Protein AF-A0AAJ7UI84-F1 (afdb_monomer)

Radius of gyration: 17.57 Å; Cα contacts (8 Å, |Δi|>4): 194; chains: 1; bounding box: 62×45×36 Å

Organism: Petromyzon marinus (NCBI:txid7757)

Secondary structure (DSSP, 8-state):
-HHHHHHHHHHHHHHHTT-TTEEEEEE-SS-TTEEEEE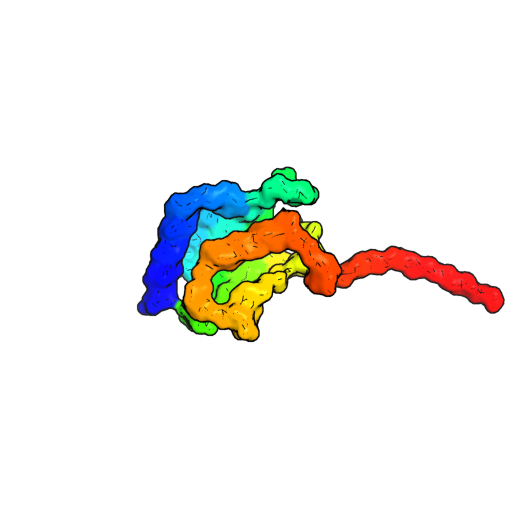E---STTTTT--EEEEEE--TTTTTS--EEEESS---BTTB-TT-BB--GGGSTTT--TT--HHHHHHHHHHHHHS--TTS-SSPP-PPP-------

InterPro domains:
  IPR000608 Ubiquitin-conjugating (UBC), catalytic core domain [PF00179] (6-122)
  IPR000608 Ubiquitin-conjugating (UBC), catalytic core domain [PS50127] (2-135)
  IPR016135 Ubiquitin-conjugating enzyme/RWD-like [G3DSA:3.10.110.10] (1-126)
  IPR016135 Ubiquitin-conjugating enzyme/RWD-like [SSF54495] (2-123)
  IPR023313 Ubiquitin-conjugating enzyme, active site [PS00183] (75-90)
  IPR050113 Ubiquitin-conjugating enzyme E2-like [PTHR24067] (2-121)

Sequence (135 aa):
MAATRRLFKELTDIRLSNCKNFQNIIVDETNLLFWQGLIVPEKAPYDKGAFKIEISFPPEYPFKPPKINFRTKIYHPNVDEKGQVCLPIISAENWKPATKTDQVIQSLIDLVNHPEPEHPLRPPCDPPVTPRDPL

Solvent-accessible surface area (backbone atoms only — not comparable to full-atom values): 7990 Å² total; per-residue (Å²): 118,74,43,60,59,51,46,53,50,52,51,51,52,52,67,69,65,63,46,83,44,58,38,79,75,48,64,46,90,90,42,74,48,41,38,36,31,30,38,38,48,86,39,82,93,47,41,89,46,71,38,37,35,36,39,42,45,50,92,58,31,54,81,43,56,55,47,54,35,36,73,41,91,61,95,44,47,43,29,28,94,81,19,45,56,79,49,69,72,47,31,84,90,61,43,50,60,84,65,51,70,65,59,52,52,51,54,48,53,49,42,75,62,52,69,53,76,91,65,44,64,41,78,77,82,71,71,80,78,72,81,79,79,83,131

Nearest PDB structures (foldseek):
  4q5h-assembly1_C  TM=9.953E-01  e=2.808E-19  Homo sapiens
  8eb0-assembly1_B  TM=9.875E-01  e=5.333E-19  Homo sapiens
  7oik-assembly1_B  TM=9.923E-01  e=7.350E-19  Homo sapiens
  8eaz-assembly1_C  TM=9.838E-01  e=6.509E-18  Homo sapiens
  1wzw-assembly1_A  TM=9.699E-01  e=1.175E-15  Homo sapiens

Structure (mmCIF, N/CA/C/O backbone):
data_AF-A0AAJ7UI84-F1
#
_entry.id   AF-A0AAJ7UI84-F1
#
loop_
_atom_site.group_PDB
_atom_site.id
_atom_site.type_symbol
_atom_site.label_atom_id
_atom_site.label_alt_id
_atom_site.label_comp_id
_atom_site.label_asym_id
_atom_site.label_entity_id
_atom_site.label_seq_id
_atom_site.pdbx_PDB_ins_code
_atom_site.Cartn_x
_atom_site.Cartn_y
_atom_site.Cartn_z
_atom_site.occupancy
_atom_site.B_iso_or_equiv
_atom_site.auth_seq_id
_atom_site.auth_comp_id
_atom_site.auth_asym_id
_atom_site.auth_atom_id
_atom_site.pdbx_PDB_model_num
ATOM 1 N N . MET A 1 1 ? -16.463 2.961 16.203 1.00 58.53 1 MET A N 1
ATOM 2 C CA . MET A 1 1 ? -15.105 2.542 15.794 1.00 58.53 1 MET A CA 1
ATOM 3 C C . MET A 1 1 ? -14.327 3.769 15.328 1.00 58.53 1 MET A C 1
ATOM 5 O O . MET A 1 1 ? -14.771 4.436 14.401 1.00 58.53 1 MET A O 1
ATOM 9 N N . ALA A 1 2 ? -13.246 4.142 16.018 1.00 74.50 2 ALA A N 1
ATOM 10 C CA . ALA A 1 2 ? -12.460 5.340 15.692 1.00 74.50 2 ALA A CA 1
ATOM 11 C C . ALA A 1 2 ? -11.621 5.163 14.408 1.00 74.50 2 ALA A C 1
ATOM 13 O O . ALA A 1 2 ? -11.535 6.090 13.605 1.00 74.50 2 ALA A O 1
ATOM 14 N N . ALA A 1 3 ? -11.097 3.952 14.179 1.00 80.00 3 ALA A N 1
ATOM 15 C CA . ALA A 1 3 ? -10.310 3.585 12.998 1.00 80.00 3 ALA A CA 1
ATOM 16 C C . ALA A 1 3 ? -11.073 3.823 11.685 1.00 80.00 3 ALA A C 1
ATOM 18 O O . ALA A 1 3 ? -10.591 4.505 10.788 1.00 80.00 3 ALA A O 1
ATOM 19 N N . THR A 1 4 ? -12.314 3.341 11.612 1.00 84.25 4 THR A N 1
ATOM 20 C CA . THR A 1 4 ? -13.176 3.416 10.425 1.00 84.25 4 THR A CA 1
ATOM 21 C C . THR A 1 4 ? -13.451 4.853 9.980 1.00 84.25 4 THR A C 1
ATOM 23 O O . THR A 1 4 ? -13.382 5.155 8.793 1.00 84.25 4 THR A O 1
ATOM 26 N N . ARG A 1 5 ? -13.715 5.766 10.929 1.00 87.50 5 ARG A N 1
ATOM 27 C CA . ARG A 1 5 ? -13.952 7.189 10.619 1.00 87.50 5 ARG A CA 1
ATOM 28 C C . ARG A 1 5 ? -12.712 7.842 10.015 1.00 87.50 5 ARG A C 1
ATOM 30 O O . ARG A 1 5 ? -12.827 8.636 9.086 1.00 87.50 5 ARG A O 1
ATOM 37 N N . ARG A 1 6 ? -11.535 7.502 10.544 1.00 89.38 6 ARG A N 1
ATOM 38 C CA . ARG A 1 6 ? -10.255 7.991 10.033 1.00 89.38 6 ARG A CA 1
ATOM 39 C C . ARG A 1 6 ? -9.968 7.436 8.637 1.00 89.38 6 ARG A C 1
ATOM 41 O O . ARG A 1 6 ? -9.694 8.223 7.742 1.00 89.38 6 ARG A O 1
ATOM 48 N N . LEU A 1 7 ? -10.108 6.126 8.442 1.00 91.00 7 LEU A N 1
ATOM 49 C CA . LEU A 1 7 ? -9.897 5.467 7.149 1.00 91.00 7 LEU A CA 1
ATOM 50 C C . LEU A 1 7 ? -10.824 6.015 6.064 1.00 91.00 7 LEU A C 1
ATOM 52 O O . LEU A 1 7 ? -10.373 6.274 4.958 1.00 91.00 7 LEU A O 1
ATOM 56 N N . PHE A 1 8 ? -12.092 6.272 6.385 1.00 90.25 8 PHE A N 1
ATOM 57 C CA . PHE A 1 8 ? -13.026 6.875 5.435 1.00 90.25 8 PHE A CA 1
ATOM 58 C C . PHE A 1 8 ? -12.592 8.283 4.994 1.00 90.25 8 PHE A C 1
ATOM 60 O O . PHE A 1 8 ? -12.670 8.626 3.812 1.00 90.25 8 PHE A O 1
ATOM 67 N N . LYS A 1 9 ? -12.093 9.095 5.936 1.00 90.81 9 LYS A N 1
ATOM 68 C CA . LYS A 1 9 ? -11.545 10.417 5.620 1.00 90.81 9 LYS A CA 1
ATOM 69 C C . LYS A 1 9 ? -10.293 10.305 4.748 1.00 90.81 9 LYS A C 1
ATOM 71 O O . LYS A 1 9 ? -10.235 10.947 3.710 1.00 90.81 9 LYS A O 1
ATOM 76 N N . GLU A 1 10 ? -9.348 9.443 5.121 1.00 90.69 10 GLU A N 1
ATOM 77 C CA . GLU A 1 10 ? -8.126 9.209 4.340 1.00 90.69 10 GLU A CA 1
ATOM 78 C C . GLU A 1 10 ? -8.434 8.684 2.928 1.00 90.69 10 GLU A C 1
ATOM 80 O O . GLU A 1 10 ? -7.835 9.141 1.962 1.00 90.69 10 GLU A O 1
ATOM 85 N N . LEU A 1 11 ? -9.415 7.788 2.783 1.00 90.38 11 LEU A N 1
ATOM 86 C CA . LEU A 1 11 ? -9.880 7.294 1.485 1.00 90.38 11 LEU A CA 1
ATOM 87 C C . LEU A 1 11 ? -10.405 8.434 0.608 1.00 90.38 11 LEU A C 1
ATOM 89 O O . LEU A 1 11 ? -10.105 8.498 -0.583 1.00 90.38 11 LEU A O 1
ATOM 93 N N . THR A 1 12 ? -11.211 9.315 1.200 1.00 89.69 12 THR A N 1
ATOM 94 C CA . THR A 1 12 ? -11.779 10.470 0.499 1.00 89.69 12 THR A CA 1
ATOM 95 C C . THR A 1 12 ? -10.668 11.419 0.062 1.00 89.69 12 THR A C 1
ATOM 97 O O . THR A 1 12 ? -10.631 11.810 -1.101 1.00 89.69 12 THR A O 1
ATOM 100 N N . ASP A 1 13 ? -9.725 11.714 0.957 1.00 89.62 13 ASP A N 1
ATOM 101 C CA . ASP A 1 13 ? -8.573 12.570 0.672 1.00 89.62 13 ASP A CA 1
ATOM 102 C C . ASP A 1 13 ? -7.707 11.987 -0.465 1.00 89.62 13 ASP A C 1
ATOM 104 O O . ASP A 1 13 ? -7.327 12.722 -1.373 1.00 89.62 13 ASP A O 1
ATOM 108 N N . ILE A 1 14 ? -7.467 10.668 -0.486 1.00 88.19 14 ILE A N 1
ATOM 109 C CA . ILE A 1 14 ? -6.698 9.986 -1.548 1.00 88.19 14 ILE A CA 1
ATOM 110 C C . ILE A 1 14 ? -7.440 9.993 -2.892 1.00 88.19 14 ILE A C 1
ATOM 112 O O . ILE A 1 14 ? -6.833 10.148 -3.951 1.00 88.19 14 ILE A O 1
ATOM 116 N N . ARG A 1 15 ? -8.768 9.830 -2.882 1.00 86.00 15 ARG A N 1
ATOM 117 C CA . ARG A 1 15 ? -9.576 9.939 -4.107 1.00 86.00 15 ARG A CA 1
ATOM 118 C C . ARG A 1 15 ? -9.571 11.366 -4.657 1.00 86.00 15 ARG A C 1
ATOM 120 O O . ARG A 1 15 ? -9.583 11.545 -5.871 1.00 86.00 15 ARG A O 1
ATOM 127 N N . LEU A 1 16 ? -9.532 12.367 -3.778 1.00 85.94 16 LEU A N 1
ATOM 128 C CA . LEU A 1 16 ? -9.465 13.781 -4.148 1.00 85.94 16 LEU A CA 1
ATOM 129 C C . LEU A 1 16 ? -8.068 14.216 -4.604 1.00 85.94 16 LEU A C 1
ATOM 131 O O . LEU A 1 16 ? -7.965 15.074 -5.477 1.00 85.94 16 LEU A O 1
ATOM 135 N N . SER A 1 17 ? -6.999 13.630 -4.056 1.00 78.38 17 SER A N 1
ATOM 136 C CA . SER A 1 17 ? -5.619 13.997 -4.399 1.00 78.38 17 SER A CA 1
ATOM 137 C C . SER A 1 17 ? -5.219 13.619 -5.829 1.00 78.38 17 SER A C 1
ATOM 139 O O . SER A 1 17 ? -4.169 14.057 -6.294 1.00 78.38 17 SER A O 1
ATOM 141 N N . ASN A 1 18 ? -6.052 12.841 -6.537 1.00 67.44 18 ASN A N 1
ATOM 142 C CA . ASN A 1 18 ? -5.866 12.425 -7.929 1.00 67.44 18 ASN A CA 1
ATOM 143 C C . ASN A 1 18 ? -4.436 11.923 -8.212 1.00 67.44 18 ASN A C 1
ATOM 145 O O . ASN A 1 18 ? -3.781 12.333 -9.174 1.00 67.44 18 ASN A O 1
ATOM 149 N N . CYS A 1 19 ? -3.924 11.060 -7.327 1.00 68.88 19 CYS A N 1
ATOM 150 C CA . CYS A 1 19 ? -2.595 10.475 -7.459 1.00 68.88 19 CYS A CA 1
ATOM 151 C C . CYS A 1 19 ? -2.510 9.642 -8.747 1.00 68.88 19 CYS A C 1
ATOM 153 O O . CYS A 1 19 ? -3.035 8.534 -8.814 1.00 68.88 19 CYS A O 1
ATOM 155 N N . LYS A 1 20 ? -1.797 10.144 -9.762 1.00 75.25 20 LYS A N 1
ATOM 156 C CA . LYS A 1 20 ? -1.632 9.465 -11.062 1.00 75.25 20 LYS A CA 1
ATOM 157 C C . LYS A 1 20 ? -1.029 8.063 -10.931 1.00 75.25 20 LYS A C 1
ATOM 159 O O . LYS A 1 20 ? -1.353 7.168 -11.708 1.00 75.25 20 LYS A O 1
ATOM 164 N N . ASN A 1 21 ? -0.185 7.871 -9.923 1.00 83.56 21 ASN A N 1
ATOM 165 C CA . ASN A 1 21 ? 0.539 6.631 -9.674 1.00 83.56 21 ASN A CA 1
ATOM 166 C C . ASN A 1 21 ? -0.264 5.595 -8.873 1.00 83.56 21 ASN A C 1
ATOM 168 O O . ASN A 1 21 ? 0.183 4.457 -8.774 1.00 83.56 21 ASN A O 1
ATOM 172 N N . PHE A 1 22 ? -1.416 5.950 -8.290 1.00 86.38 22 PHE A N 1
ATOM 173 C CA . PHE A 1 22 ? -2.260 5.013 -7.542 1.00 86.38 22 PHE A CA 1
ATOM 174 C C . PHE A 1 22 ? -3.708 5.096 -8.022 1.00 86.38 22 PHE A C 1
ATOM 176 O O . PHE A 1 22 ? -4.441 6.028 -7.703 1.00 86.38 22 PHE A O 1
ATOM 183 N N . GLN A 1 23 ? -4.112 4.108 -8.814 1.00 86.25 23 GLN A N 1
ATOM 184 C CA . GLN A 1 23 ? -5.374 4.098 -9.548 1.00 86.25 23 GLN A CA 1
ATOM 185 C C . GLN A 1 23 ? -6.238 2.890 -9.174 1.00 86.25 23 GLN A C 1
ATOM 187 O O . GLN A 1 23 ? -5.786 1.956 -8.514 1.00 86.25 23 GLN A O 1
ATOM 192 N N . ASN A 1 24 ? -7.496 2.894 -9.625 1.00 87.31 24 ASN A N 1
ATOM 193 C CA . ASN A 1 24 ? -8.450 1.793 -9.446 1.00 87.31 24 ASN A CA 1
ATOM 194 C C . ASN A 1 24 ? -8.583 1.338 -7.984 1.00 87.31 24 ASN A C 1
ATOM 196 O O . ASN A 1 24 ? -8.499 0.148 -7.680 1.00 87.31 24 ASN A O 1
ATOM 200 N N . ILE A 1 25 ? -8.775 2.304 -7.080 1.00 89.31 25 ILE A N 1
ATOM 201 C CA . ILE A 1 25 ? -8.907 2.052 -5.644 1.00 89.31 25 ILE A CA 1
ATOM 202 C C . ILE A 1 25 ? -10.279 1.436 -5.357 1.00 89.31 25 ILE A C 1
ATOM 204 O O . ILE A 1 25 ? -11.307 2.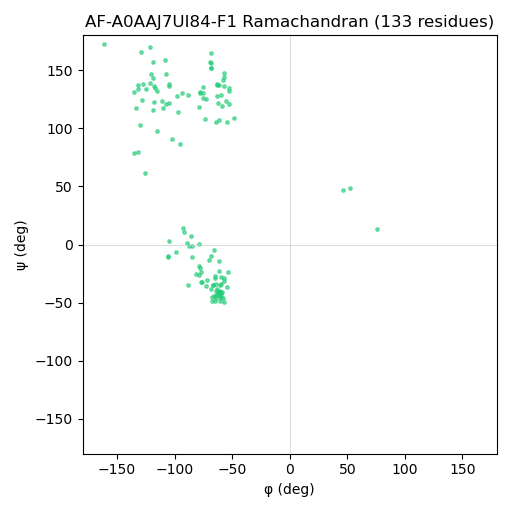120 -5.406 1.00 89.31 25 ILE A O 1
ATOM 208 N N . ILE A 1 26 ? -10.280 0.151 -5.023 1.00 90.06 26 ILE A N 1
ATOM 209 C CA . ILE A 1 26 ? -11.462 -0.625 -4.660 1.00 90.06 26 ILE A CA 1
ATOM 210 C C . ILE A 1 26 ? -11.431 -0.828 -3.149 1.00 90.06 26 ILE A C 1
ATOM 212 O O . ILE A 1 26 ? -10.479 -1.384 -2.604 1.00 90.06 26 ILE A O 1
ATOM 216 N N . VAL A 1 27 ? -12.482 -0.376 -2.475 1.00 89.56 27 VAL A N 1
ATOM 217 C CA . VAL A 1 27 ? -12.675 -0.586 -1.039 1.00 89.56 27 VAL A CA 1
ATOM 218 C C . VAL A 1 27 ? -14.092 -1.078 -0.828 1.00 89.56 27 VAL A C 1
ATOM 220 O O . VAL A 1 27 ? -15.023 -0.531 -1.416 1.00 89.56 27 VAL A O 1
ATOM 223 N N . ASP A 1 28 ? -14.231 -2.117 -0.014 1.00 85.94 28 ASP A N 1
ATOM 224 C CA . ASP A 1 28 ? -15.528 -2.657 0.368 1.00 85.94 28 ASP A CA 1
ATOM 225 C C . ASP A 1 28 ? -16.196 -1.724 1.391 1.00 85.94 28 ASP A C 1
A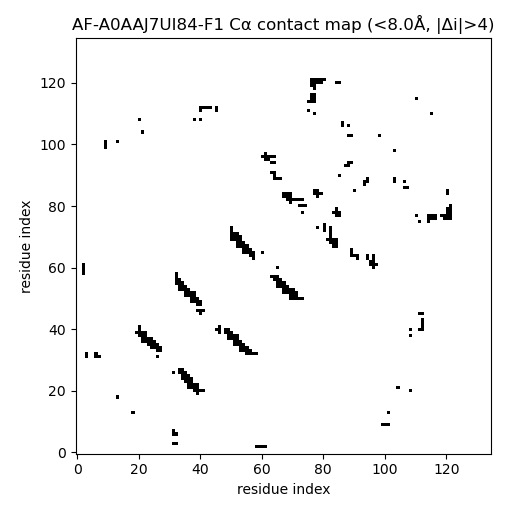TOM 227 O O . ASP A 1 28 ? -15.590 -1.337 2.393 1.00 85.94 28 ASP A O 1
ATOM 231 N N . GLU A 1 29 ? -17.455 -1.366 1.149 1.00 77.12 29 GLU A N 1
ATOM 232 C CA . GLU A 1 29 ? -18.245 -0.524 2.052 1.00 77.12 29 GLU A CA 1
ATOM 233 C C . GLU A 1 29 ? -18.506 -1.210 3.401 1.00 77.12 29 GLU A C 1
ATOM 235 O O . GLU A 1 29 ? -18.613 -0.544 4.432 1.00 77.12 29 GLU A O 1
ATOM 240 N N . THR A 1 30 ? -18.554 -2.544 3.414 1.00 83.69 30 THR A N 1
ATOM 241 C CA . THR A 1 30 ? -18.726 -3.351 4.628 1.00 83.69 30 THR A CA 1
ATOM 242 C C . THR A 1 30 ? -17.413 -3.548 5.386 1.00 83.69 30 THR A C 1
ATOM 244 O O . THR A 1 30 ? -17.425 -3.730 6.606 1.00 83.69 30 THR A O 1
ATOM 247 N N . ASN A 1 31 ? -16.274 -3.462 4.688 1.00 85.69 31 ASN A N 1
ATOM 248 C CA . ASN A 1 31 ? -14.949 -3.675 5.255 1.00 85.69 31 ASN A CA 1
ATOM 249 C C . ASN A 1 31 ? -13.930 -2.619 4.798 1.00 85.69 31 ASN A C 1
ATOM 251 O O . ASN A 1 31 ? -13.026 -2.872 4.000 1.00 85.69 31 ASN A O 1
ATOM 255 N N . LEU A 1 32 ? -14.008 -1.446 5.428 1.00 88.12 32 LEU A N 1
ATOM 256 C CA . LEU A 1 32 ? -13.053 -0.349 5.241 1.00 88.12 32 LEU A CA 1
ATOM 257 C C . LEU A 1 32 ? -11.627 -0.667 5.732 1.00 88.12 32 LEU A C 1
ATOM 259 O O . LEU A 1 32 ? -10.743 0.167 5.558 1.00 88.12 32 LEU A O 1
ATOM 263 N N . LEU A 1 33 ? -11.385 -1.828 6.353 1.00 90.62 33 LEU A N 1
ATOM 264 C CA . LEU A 1 33 ? -10.050 -2.269 6.774 1.00 90.62 33 LEU A CA 1
ATOM 265 C C . LEU A 1 33 ? -9.275 -2.970 5.654 1.00 90.62 33 LEU A C 1
ATOM 267 O O . LEU A 1 33 ? -8.137 -3.381 5.873 1.00 90.62 33 LEU A O 1
ATOM 271 N N . PHE A 1 34 ? -9.859 -3.138 4.471 1.00 92.19 34 PHE A N 1
ATOM 272 C CA . PHE A 1 34 ? -9.191 -3.803 3.363 1.00 92.19 34 PHE A CA 1
ATOM 273 C C . PHE A 1 34 ? -9.350 -3.016 2.072 1.00 92.19 34 PHE A C 1
ATOM 275 O O . PHE A 1 34 ? -10.463 -2.779 1.603 1.00 92.19 34 PHE A O 1
ATOM 282 N N . TRP A 1 35 ? -8.228 -2.558 1.527 1.00 93.19 35 TRP A N 1
ATOM 283 C CA . TRP A 1 35 ? -8.198 -1.737 0.324 1.00 93.19 35 TRP A CA 1
ATOM 284 C C . TRP A 1 35 ? -7.413 -2.458 -0.758 1.00 93.19 35 TRP A C 1
ATOM 286 O O . TRP A 1 35 ? -6.390 -3.085 -0.489 1.00 93.19 35 TRP A O 1
ATOM 296 N N . GLN A 1 36 ? -7.862 -2.326 -1.997 1.00 92.94 36 GLN A N 1
ATOM 297 C CA . GLN A 1 36 ? -7.125 -2.766 -3.171 1.00 92.94 36 GLN A CA 1
ATOM 298 C C . GLN A 1 36 ? -6.881 -1.575 -4.086 1.00 92.94 36 GLN A C 1
ATOM 300 O O . GLN A 1 36 ? -7.718 -0.682 -4.192 1.00 92.94 36 GLN A O 1
ATOM 305 N N . GLY A 1 37 ? -5.755 -1.575 -4.784 1.00 92.50 37 GLY A N 1
ATOM 306 C CA . GLY A 1 37 ? -5.480 -0.573 -5.805 1.00 92.50 37 GLY A CA 1
ATOM 307 C C . GLY A 1 37 ? -4.391 -1.020 -6.764 1.00 92.50 37 GLY A C 1
ATOM 308 O O . GLY A 1 37 ? -3.768 -2.067 -6.582 1.00 92.50 37 GLY A O 1
ATOM 309 N N . LEU A 1 38 ? -4.184 -0.234 -7.812 1.00 91.75 38 LEU A N 1
ATOM 310 C CA . LEU A 1 38 ? -3.148 -0.435 -8.816 1.00 91.75 38 LEU A CA 1
ATOM 311 C C . LEU A 1 38 ? -2.103 0.663 -8.684 1.00 91.75 38 LEU A C 1
ATOM 313 O O . LEU A 1 38 ? -2.422 1.844 -8.791 1.00 91.75 38 LEU A O 1
ATOM 317 N N . ILE A 1 39 ? -0.852 0.263 -8.493 1.00 91.06 39 ILE A N 1
ATOM 318 C CA . ILE A 1 39 ? 0.292 1.163 -8.588 1.00 91.06 39 ILE A CA 1
ATOM 319 C C . ILE A 1 39 ? 0.765 1.196 -10.031 1.00 91.06 39 ILE A C 1
ATOM 321 O O . ILE A 1 39 ? 1.010 0.147 -10.627 1.00 91.06 39 ILE A O 1
ATOM 325 N N . VAL A 1 40 ? 0.916 2.401 -10.565 1.00 89.06 40 VAL A N 1
ATOM 326 C CA . VAL A 1 40 ? 1.480 2.674 -11.886 1.00 89.06 40 VAL A CA 1
ATOM 327 C C . VAL A 1 40 ? 2.785 3.449 -11.672 1.00 89.06 40 VAL A C 1
ATOM 329 O O . VAL A 1 40 ? 2.748 4.655 -11.404 1.00 89.06 40 VAL A O 1
ATOM 332 N N . PRO A 1 41 ? 3.939 2.762 -11.699 1.00 86.38 41 PRO A N 1
ATOM 333 C CA . PRO A 1 41 ? 5.236 3.419 -11.643 1.00 86.38 41 PRO A CA 1
ATOM 334 C C . PRO A 1 41 ? 5.484 4.205 -12.932 1.00 86.38 41 PRO A C 1
ATOM 336 O O . PRO A 1 41 ? 4.987 3.847 -13.995 1.00 86.38 41 PRO A O 1
ATOM 339 N N . GLU A 1 42 ? 6.274 5.271 -12.840 1.00 83.06 42 GLU A N 1
ATOM 340 C CA . GLU A 1 42 ? 6.614 6.122 -13.993 1.00 83.06 42 GLU A CA 1
ATOM 341 C C . GLU A 1 42 ? 8.047 5.897 -14.485 1.00 83.06 42 GLU A C 1
ATOM 343 O O . GLU A 1 42 ? 8.423 6.395 -15.545 1.00 83.06 42 GLU A O 1
ATOM 348 N N . LYS A 1 43 ? 8.863 5.151 -13.729 1.00 81.81 43 LYS A N 1
ATOM 349 C CA . LYS A 1 43 ? 10.266 4.896 -14.065 1.00 81.81 43 LYS A CA 1
ATOM 350 C C . LYS A 1 43 ? 10.488 3.485 -14.593 1.00 81.81 43 LYS A C 1
ATOM 352 O O . LYS A 1 43 ? 10.003 2.499 -14.033 1.00 81.81 43 LYS A O 1
ATOM 357 N N . ALA A 1 44 ? 11.285 3.391 -15.655 1.00 76.69 44 ALA A N 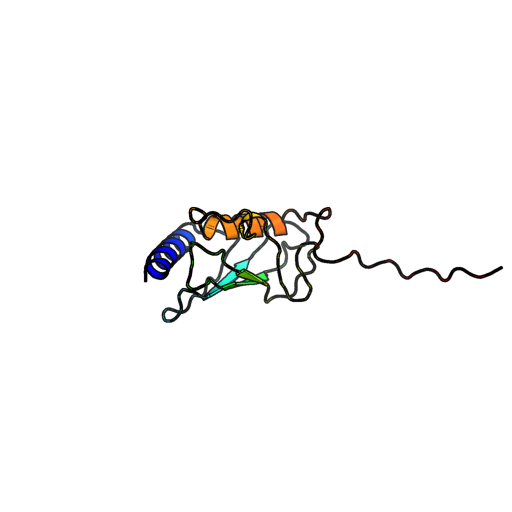1
ATOM 358 C CA . ALA A 1 44 ? 11.829 2.123 -16.122 1.00 76.69 44 ALA A CA 1
ATOM 359 C C . ALA A 1 44 ? 12.646 1.457 -14.996 1.00 76.69 44 ALA A C 1
ATOM 361 O O . ALA A 1 44 ? 13.346 2.162 -14.264 1.00 76.69 44 ALA A O 1
ATOM 362 N N . PRO A 1 45 ? 12.580 0.122 -14.838 1.00 82.75 45 PRO A N 1
ATOM 363 C CA . PRO A 1 45 ? 11.997 -0.871 -15.754 1.00 82.75 45 PRO A CA 1
ATOM 364 C C . PRO A 1 45 ? 10.498 -1.178 -15.548 1.00 82.75 45 PRO A C 1
ATOM 366 O O . PRO A 1 45 ? 9.961 -2.046 -16.237 1.00 82.75 45 PRO A O 1
ATOM 369 N N . TYR A 1 46 ? 9.828 -0.527 -14.595 1.00 82.88 46 TYR A N 1
ATOM 370 C CA . TYR A 1 46 ? 8.458 -0.869 -14.187 1.00 82.88 46 TYR A CA 1
ATOM 371 C C . TYR A 1 46 ? 7.372 0.022 -14.818 1.00 82.88 46 TYR A C 1
ATOM 373 O O . TYR A 1 46 ? 6.188 -0.283 -14.694 1.00 82.88 46 TYR A O 1
ATOM 381 N N . ASP A 1 47 ? 7.773 1.072 -15.535 1.00 82.88 47 ASP A N 1
ATOM 382 C CA . ASP A 1 47 ? 6.941 2.043 -16.266 1.00 82.88 47 ASP A CA 1
ATOM 383 C C . ASP A 1 47 ? 5.947 1.433 -17.267 1.00 82.88 47 ASP A C 1
ATOM 385 O O . ASP A 1 47 ? 4.934 2.042 -17.604 1.00 82.88 47 ASP A O 1
ATOM 389 N N . LYS A 1 48 ? 6.215 0.217 -17.748 1.00 79.44 48 LYS A N 1
ATOM 390 C CA . LYS A 1 48 ? 5.355 -0.489 -18.713 1.00 79.44 48 LYS A CA 1
ATOM 391 C C . LYS A 1 48 ? 4.237 -1.316 -18.070 1.00 79.44 48 LYS A C 1
ATOM 393 O O . LYS A 1 48 ? 3.478 -1.961 -18.793 1.00 79.44 48 LYS A O 1
ATOM 398 N N . GLY A 1 49 ? 4.152 -1.354 -16.741 1.00 82.69 49 GLY A N 1
ATOM 399 C CA . GLY A 1 49 ? 3.230 -2.219 -16.008 1.00 82.69 49 GLY A CA 1
ATOM 400 C C . GLY A 1 49 ? 2.390 -1.491 -14.964 1.00 82.69 49 GLY A C 1
ATOM 401 O O . GLY A 1 49 ? 2.680 -0.372 -14.558 1.00 82.69 49 GLY A O 1
ATOM 402 N N . ALA A 1 50 ? 1.347 -2.175 -14.496 1.00 88.81 50 ALA A N 1
ATOM 403 C CA . ALA A 1 50 ? 0.584 -1.782 -13.319 1.00 88.81 50 ALA A CA 1
ATOM 404 C C . ALA A 1 5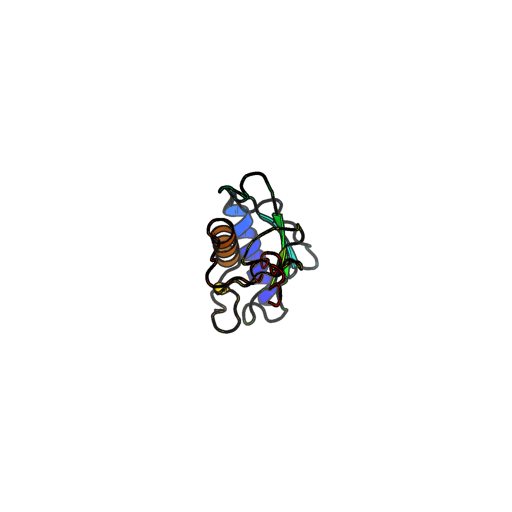0 ? 0.563 -2.941 -12.317 1.00 88.81 50 ALA A C 1
ATOM 406 O O . ALA A 1 50 ? 0.306 -4.095 -12.679 1.00 88.81 50 ALA A O 1
ATOM 407 N N . PHE A 1 51 ? 0.821 -2.641 -11.049 1.00 91.00 51 PHE A N 1
ATOM 408 C CA . PHE A 1 51 ? 0.953 -3.637 -9.993 1.00 91.00 51 PHE A CA 1
ATOM 409 C C . PHE A 1 51 ? -0.224 -3.543 -9.038 1.00 91.00 51 PHE A C 1
ATOM 411 O O . PHE A 1 51 ? -0.418 -2.531 -8.368 1.00 91.00 51 PHE A O 1
ATOM 418 N N . LYS A 1 52 ? -1.020 -4.612 -8.959 1.00 93.31 52 LYS A N 1
ATOM 419 C CA . LYS A 1 52 ? -2.108 -4.690 -7.991 1.00 93.31 52 LYS A CA 1
ATOM 420 C C . LYS A 1 52 ? -1.515 -4.891 -6.606 1.00 93.31 52 LYS A C 1
ATOM 422 O O . LYS A 1 52 ? -0.776 -5.854 -6.388 1.00 93.31 52 LYS A O 1
ATOM 427 N N . ILE A 1 53 ? -1.890 -4.014 -5.686 1.00 93.81 53 ILE A N 1
ATOM 428 C CA . ILE A 1 53 ? -1.566 -4.107 -4.270 1.00 93.81 53 ILE A CA 1
ATOM 429 C C . ILE A 1 53 ? -2.830 -4.215 -3.432 1.00 93.81 53 ILE A C 1
ATOM 431 O O . ILE A 1 53 ? -3.918 -3.792 -3.831 1.00 93.81 53 ILE A O 1
ATOM 435 N N . GLU A 1 54 ? -2.648 -4.761 -2.243 1.00 93.50 54 GLU A N 1
ATOM 436 C CA . GLU A 1 54 ? -3.651 -4.818 -1.201 1.00 93.50 54 GLU A CA 1
ATOM 437 C C . GLU A 1 54 ? -3.086 -4.253 0.087 1.00 93.50 54 GLU A C 1
ATOM 439 O O . GLU A 1 54 ? -1.944 -4.532 0.453 1.00 93.50 54 GLU A O 1
ATOM 444 N N . ILE A 1 55 ? -3.910 -3.471 0.770 1.00 93.19 55 ILE A N 1
ATOM 445 C CA . ILE A 1 55 ? -3.598 -2.854 2.048 1.00 93.19 55 ILE A CA 1
ATOM 446 C C . ILE A 1 55 ? -4.601 -3.400 3.055 1.00 93.19 55 ILE A C 1
ATOM 448 O O . ILE A 1 55 ? -5.805 -3.171 2.937 1.00 93.19 55 ILE A O 1
ATOM 452 N N . SER A 1 56 ? -4.105 -4.132 4.045 1.00 93.12 56 SER A N 1
ATOM 453 C CA . SER A 1 56 ? -4.911 -4.626 5.157 1.00 93.12 56 SER A CA 1
ATOM 454 C C . SER A 1 56 ? -4.580 -3.844 6.420 1.00 93.12 56 SER A C 1
ATOM 456 O O . SER A 1 56 ? -3.434 -3.849 6.882 1.00 93.12 56 SER A O 1
ATOM 458 N N . PHE A 1 57 ? -5.587 -3.199 6.992 1.00 92.44 57 PHE A N 1
ATOM 459 C CA . PHE A 1 57 ? -5.488 -2.444 8.228 1.00 92.44 57 PHE A CA 1
ATOM 460 C C . PHE A 1 57 ? -5.863 -3.341 9.414 1.00 92.44 57 PHE A C 1
ATOM 462 O O . PHE A 1 57 ? -6.911 -3.990 9.389 1.00 92.44 57 PHE A O 1
ATOM 469 N N . PRO A 1 58 ? -5.041 -3.395 10.473 1.00 91.81 58 PRO A N 1
ATOM 470 C CA . PRO A 1 58 ? -5.413 -4.101 11.691 1.00 91.81 58 PRO A CA 1
ATOM 471 C C . PRO A 1 58 ? -6.559 -3.372 12.416 1.00 91.81 58 PRO A C 1
ATOM 473 O O . PRO A 1 58 ? -6.704 -2.153 12.275 1.00 91.81 58 PRO A O 1
ATOM 476 N N . PRO A 1 59 ? -7.352 -4.073 13.245 1.00 88.25 59 PRO A N 1
ATOM 477 C CA . PRO A 1 59 ? -8.425 -3.448 14.021 1.00 88.25 59 PRO A CA 1
ATOM 478 C C . PRO A 1 59 ? -7.907 -2.391 15.010 1.00 88.25 59 PRO A C 1
ATOM 480 O O . PRO A 1 59 ? -8.647 -1.483 15.385 1.00 88.25 59 PRO A O 1
ATOM 483 N N . GLU A 1 60 ? -6.631 -2.464 15.399 1.00 90.19 60 GLU A N 1
ATOM 484 C CA . GLU A 1 60 ? -5.964 -1.476 16.248 1.00 90.19 60 GLU A CA 1
ATOM 485 C C . GLU A 1 60 ? -5.382 -0.279 15.477 1.00 90.19 60 GLU A C 1
ATOM 487 O O . GLU A 1 60 ? -4.687 0.543 16.072 1.00 90.19 60 GLU A O 1
ATOM 492 N N . TYR A 1 61 ? -5.629 -0.137 14.171 1.00 88.12 61 TYR A N 1
ATOM 493 C CA . TYR A 1 61 ? -5.237 1.065 13.427 1.00 88.12 61 TYR A CA 1
ATOM 494 C C . TYR A 1 61 ? -5.857 2.328 14.067 1.00 88.12 61 TYR A C 1
ATOM 496 O O . TYR A 1 61 ? -7.040 2.317 14.422 1.00 88.12 61 TYR A O 1
ATOM 504 N N . PRO A 1 62 ? -5.114 3.442 14.222 1.00 90.50 62 PRO A N 1
ATOM 505 C CA . PRO A 1 62 ? -3.762 3.725 13.728 1.00 90.50 62 PRO A CA 1
ATOM 506 C C . PRO A 1 62 ? -2.629 3.376 14.709 1.00 90.50 62 PRO A C 1
ATOM 508 O O . PRO A 1 62 ? -1.495 3.778 14.485 1.00 90.50 62 PRO A O 1
ATOM 511 N N . PHE A 1 63 ? -2.885 2.669 15.812 1.00 90.12 63 PHE A N 1
ATOM 512 C CA . PHE A 1 63 ? -1.834 2.296 16.770 1.00 90.12 63 PHE A CA 1
ATOM 513 C C . PHE A 1 63 ? -0.899 1.214 16.228 1.00 90.12 63 PHE A C 1
ATOM 515 O O . PHE A 1 63 ? 0.282 1.206 16.562 1.00 90.12 63 PHE A O 1
ATOM 522 N N . LYS A 1 64 ? -1.414 0.334 15.363 1.00 90.88 64 LYS A N 1
ATOM 523 C CA . LYS A 1 64 ? -0.616 -0.632 14.599 1.00 90.88 64 LYS A CA 1
ATOM 524 C C . LYS A 1 64 ? -0.539 -0.235 13.117 1.00 90.88 64 LYS A C 1
ATOM 526 O O . LYS A 1 64 ? -1.525 0.298 12.596 1.00 90.88 64 LYS A O 1
ATOM 531 N N . PRO A 1 65 ? 0.589 -0.520 12.440 1.00 92.69 65 PRO A N 1
ATOM 532 C CA . PRO A 1 65 ? 0.758 -0.223 11.023 1.00 92.69 65 PRO A CA 1
ATOM 533 C C . PRO A 1 65 ? -0.145 -1.093 10.137 1.00 92.69 65 PRO A C 1
ATOM 535 O O . PRO A 1 65 ? -0.464 -2.231 10.505 1.00 92.69 65 PRO A O 1
ATOM 538 N N . PRO A 1 66 ? -0.536 -0.598 8.950 1.00 93.69 66 PRO A N 1
ATOM 539 C CA . PRO A 1 66 ? -1.133 -1.434 7.921 1.00 93.69 66 PRO A CA 1
ATOM 540 C C . PRO A 1 66 ? -0.100 -2.406 7.341 1.00 93.69 66 PRO A C 1
ATOM 542 O O . PRO A 1 66 ? 1.103 -2.153 7.364 1.00 93.69 66 PRO A O 1
ATOM 545 N N . LYS A 1 67 ? -0.581 -3.510 6.770 1.00 91.88 67 LYS A N 1
ATOM 546 C CA . LYS A 1 67 ? 0.242 -4.426 5.973 1.00 91.88 67 LYS A CA 1
ATOM 547 C C . LYS A 1 67 ? -0.071 -4.240 4.500 1.00 91.88 67 LYS A C 1
ATOM 549 O O . LYS A 1 67 ? -1.242 -4.133 4.139 1.00 91.88 67 LYS A O 1
ATOM 554 N N . ILE A 1 68 ? 0.970 -4.236 3.674 1.00 92.88 68 ILE A N 1
ATOM 555 C CA . ILE A 1 68 ? 0.852 -4.112 2.224 1.00 92.88 68 ILE A CA 1
ATOM 556 C C . ILE A 1 68 ? 1.375 -5.376 1.565 1.00 92.88 68 ILE A C 1
ATOM 558 O O . ILE A 1 68 ? 2.452 -5.862 1.908 1.00 92.88 68 ILE A O 1
ATOM 562 N N . ASN A 1 69 ? 0.616 -5.877 0.598 1.00 92.38 69 ASN A N 1
ATOM 563 C CA . ASN A 1 69 ? 0.983 -7.045 -0.180 1.00 92.38 69 ASN A CA 1
ATOM 564 C C . ASN A 1 69 ? 0.721 -6.808 -1.669 1.00 92.38 69 ASN A C 1
ATOM 566 O O . ASN A 1 69 ? -0.370 -6.412 -2.075 1.00 92.38 69 ASN A O 1
ATOM 570 N N . PHE A 1 70 ? 1.711 -7.108 -2.499 1.00 92.50 70 PHE A N 1
ATOM 571 C CA . PHE A 1 70 ? 1.566 -7.163 -3.944 1.00 92.50 70 PHE A CA 1
ATOM 572 C C . PHE A 1 70 ? 0.825 -8.441 -4.343 1.00 92.50 70 PHE A C 1
ATOM 574 O O . PHE A 1 70 ? 1.213 -9.550 -3.976 1.00 92.50 70 PHE A O 1
ATOM 581 N N . ARG A 1 71 ? -0.253 -8.283 -5.113 1.00 91.94 71 ARG A N 1
ATOM 582 C CA . ARG A 1 71 ? -0.970 -9.386 -5.768 1.00 91.94 71 ARG A CA 1
ATOM 583 C C . ARG A 1 71 ? -0.392 -9.698 -7.139 1.00 91.94 71 ARG A C 1
ATOM 585 O O . ARG A 1 71 ? -0.359 -10.859 -7.535 1.00 91.94 71 ARG A O 1
ATOM 592 N N . THR A 1 72 ? 0.069 -8.677 -7.856 1.00 88.62 72 THR A N 1
ATOM 593 C CA . THR A 1 72 ? 0.803 -8.872 -9.110 1.00 88.62 72 THR A CA 1
ATOM 594 C C . THR A 1 72 ? 2.240 -9.276 -8.796 1.00 88.62 72 THR A C 1
ATOM 596 O O . THR A 1 72 ? 2.902 -8.619 -7.994 1.00 88.62 72 THR A O 1
ATOM 599 N N . LYS A 1 73 ? 2.744 -10.332 -9.445 1.00 84.69 73 LYS A N 1
ATOM 600 C CA . LYS A 1 73 ? 4.156 -10.714 -9.332 1.00 84.69 73 LYS A CA 1
ATOM 601 C C . LYS A 1 73 ? 5.032 -9.586 -9.878 1.00 84.69 73 LYS A C 1
ATOM 603 O O . LYS A 1 73 ? 4.903 -9.213 -11.041 1.00 84.69 73 LYS A O 1
ATOM 608 N N . ILE A 1 74 ? 5.921 -9.070 -9.037 1.00 84.12 74 ILE A N 1
ATOM 609 C CA . ILE A 1 74 ? 6.903 -8.044 -9.385 1.00 84.12 74 ILE A CA 1
ATOM 610 C C . ILE A 1 74 ? 8.306 -8.590 -9.121 1.00 84.12 74 ILE A C 1
ATOM 612 O O . ILE A 1 74 ? 8.539 -9.299 -8.137 1.00 84.12 74 ILE A O 1
ATOM 616 N N . TYR A 1 75 ? 9.240 -8.299 -10.022 1.00 82.69 75 TYR A N 1
ATOM 617 C CA . TYR A 1 75 ? 10.650 -8.603 -9.816 1.00 82.69 75 TYR A CA 1
ATOM 618 C C . TYR A 1 75 ? 11.345 -7.364 -9.260 1.00 82.69 75 TYR A C 1
ATOM 620 O O . TYR A 1 75 ? 11.832 -6.558 -10.035 1.00 82.69 75 TYR A O 1
ATOM 628 N N . HIS A 1 76 ? 11.326 -7.194 -7.936 1.00 82.25 76 HIS A N 1
ATOM 629 C CA . HIS A 1 76 ? 11.877 -6.026 -7.247 1.00 82.25 76 HIS A CA 1
ATOM 630 C C . HIS A 1 76 ? 12.759 -6.484 -6.075 1.00 82.25 76 HIS A C 1
ATOM 632 O O . HIS A 1 76 ? 12.344 -7.393 -5.356 1.00 82.25 76 HIS A O 1
ATOM 638 N N . PRO A 1 77 ? 13.941 -5.882 -5.833 1.00 82.38 77 PRO A N 1
ATOM 639 C CA . PRO A 1 77 ? 14.839 -6.317 -4.755 1.00 82.38 77 PRO A CA 1
ATOM 640 C C . PRO A 1 77 ? 14.190 -6.205 -3.370 1.00 82.38 77 PRO A C 1
ATOM 642 O O . PRO A 1 77 ? 14.398 -7.061 -2.515 1.00 82.38 77 PRO A O 1
ATOM 645 N N . ASN A 1 78 ? 13.346 -5.191 -3.167 1.00 83.00 78 ASN A N 1
ATOM 646 C CA . ASN A 1 78 ? 12.625 -4.957 -1.910 1.00 83.00 78 ASN A CA 1
ATOM 647 C C . ASN A 1 78 ? 11.218 -5.594 -1.866 1.00 83.00 78 ASN A C 1
ATOM 649 O O . ASN A 1 78 ? 10.421 -5.231 -1.005 1.00 83.00 78 ASN A O 1
ATOM 653 N N . VAL A 1 79 ? 10.874 -6.505 -2.788 1.00 84.75 79 VAL A N 1
ATOM 654 C CA . VAL A 1 79 ? 9.596 -7.244 -2.750 1.00 84.75 79 VAL A CA 1
ATOM 655 C C . VAL A 1 79 ? 9.852 -8.744 -2.865 1.00 84.75 79 VAL A C 1
ATOM 657 O O . VAL A 1 79 ? 10.447 -9.219 -3.829 1.00 84.75 79 VAL A O 1
ATOM 660 N N . ASP A 1 80 ? 9.357 -9.513 -1.901 1.00 84.06 80 ASP A N 1
ATOM 661 C CA . ASP A 1 80 ? 9.491 -10.971 -1.879 1.00 84.06 80 ASP A CA 1
ATOM 662 C C . ASP A 1 80 ? 8.671 -11.653 -3.004 1.00 84.06 80 ASP A C 1
ATOM 664 O O . ASP A 1 80 ? 7.798 -11.050 -3.631 1.00 84.06 80 ASP A O 1
ATOM 668 N N . GLU A 1 81 ? 8.928 -12.928 -3.303 1.00 81.50 81 GLU A N 1
ATOM 669 C CA . GLU A 1 81 ? 8.139 -13.742 -4.245 1.00 81.50 81 GLU A CA 1
ATOM 670 C C . GLU A 1 81 ? 6.667 -13.872 -3.830 1.00 81.50 81 GLU A C 1
ATOM 672 O O . GLU A 1 81 ? 5.781 -13.993 -4.678 1.00 81.50 81 GLU A O 1
ATOM 677 N N . LYS A 1 82 ? 6.390 -13.786 -2.523 1.00 83.00 82 LYS A N 1
ATOM 678 C CA . LYS A 1 82 ? 5.030 -13.750 -1.963 1.00 83.00 82 LYS A CA 1
ATOM 679 C C . LYS A 1 82 ? 4.367 -12.371 -2.065 1.00 83.00 82 LYS A C 1
ATOM 681 O O . LYS A 1 82 ? 3.248 -12.202 -1.581 1.00 83.00 82 LYS A O 1
ATOM 686 N N . GLY A 1 83 ? 5.054 -11.381 -2.640 1.00 84.06 83 GLY A N 1
ATOM 687 C CA . GLY A 1 83 ? 4.572 -10.007 -2.761 1.00 84.06 83 GLY A CA 1
ATOM 688 C C . GLY A 1 83 ? 4.643 -9.201 -1.463 1.00 84.06 83 GLY A C 1
ATOM 689 O O . GLY A 1 83 ? 4.026 -8.144 -1.375 1.00 84.06 83 GLY A O 1
ATOM 690 N N . GLN A 1 84 ? 5.354 -9.684 -0.443 1.00 87.19 84 GLN A N 1
ATOM 691 C CA . GLN A 1 84 ? 5.568 -8.919 0.786 1.00 87.19 84 GLN A CA 1
ATOM 692 C C . GLN A 1 84 ? 6.599 -7.821 0.535 1.00 87.19 84 GLN A C 1
ATOM 694 O O . GLN A 1 84 ? 7.627 -8.071 -0.094 1.00 87.19 84 GLN A O 1
ATOM 699 N N . VAL A 1 85 ? 6.323 -6.618 1.031 1.00 87.38 85 VAL A N 1
ATOM 700 C CA . VAL A 1 85 ? 7.218 -5.463 0.927 1.00 87.38 85 VAL A CA 1
ATOM 701 C C . VAL A 1 85 ? 7.624 -5.007 2.322 1.00 87.38 85 VAL A C 1
ATOM 703 O O . VAL A 1 85 ? 6.790 -4.929 3.226 1.00 87.38 85 VAL A O 1
ATOM 706 N N . CYS A 1 86 ? 8.906 -4.704 2.498 1.00 80.75 86 CYS A N 1
ATOM 707 C CA . CYS A 1 86 ? 9.411 -4.069 3.705 1.00 80.75 86 CYS A CA 1
ATOM 708 C C . CYS A 1 86 ? 9.504 -2.575 3.433 1.00 80.75 86 CYS A C 1
ATOM 710 O O . CYS A 1 86 ? 10.272 -2.136 2.582 1.00 80.75 86 CYS A O 1
ATOM 712 N N . LEU A 1 87 ? 8.680 -1.806 4.133 1.00 86.62 87 LEU A N 1
ATOM 713 C CA . LEU A 1 87 ? 8.667 -0.356 4.051 1.00 86.62 87 LEU A CA 1
ATOM 714 C C . LEU A 1 87 ? 9.017 0.197 5.434 1.00 86.62 87 LEU A C 1
ATOM 716 O O . LEU A 1 87 ? 8.289 -0.091 6.391 1.00 86.62 87 LEU A O 1
ATOM 720 N N . PRO A 1 88 ? 10.071 1.020 5.565 1.00 87.00 88 PRO A N 1
ATOM 721 C CA . PRO A 1 88 ? 10.467 1.579 6.853 1.00 87.00 88 PRO A CA 1
ATOM 722 C C . PRO A 1 88 ? 9.325 2.323 7.549 1.00 87.00 88 PRO A C 1
ATOM 724 O O . PRO A 1 88 ? 9.171 2.198 8.758 1.00 87.00 88 PRO A O 1
ATOM 727 N N . ILE A 1 89 ? 8.475 3.025 6.791 1.00 89.69 89 ILE A N 1
ATOM 728 C CA . ILE A 1 89 ? 7.352 3.811 7.323 1.00 89.69 89 ILE A CA 1
ATOM 729 C C . ILE A 1 89 ? 6.266 2.964 8.006 1.00 89.69 89 ILE A C 1
ATOM 731 O O . ILE A 1 89 ? 5.597 3.469 8.903 1.00 89.69 89 ILE A O 1
ATOM 735 N N . ILE A 1 90 ? 6.100 1.691 7.624 1.00 89.94 90 ILE A N 1
ATOM 736 C CA . ILE A 1 90 ? 5.147 0.744 8.242 1.00 89.94 90 ILE A CA 1
ATOM 737 C C . ILE A 1 90 ? 5.834 -0.283 9.148 1.00 89.94 90 ILE A C 1
ATOM 739 O O . ILE A 1 90 ? 5.165 -1.169 9.681 1.00 89.94 90 ILE A O 1
ATOM 743 N N . SER A 1 91 ? 7.154 -0.185 9.333 1.00 88.56 91 SER A N 1
ATOM 744 C CA . SER A 1 91 ? 7.863 -1.018 10.303 1.00 88.56 91 SER A CA 1
ATOM 745 C C . SER A 1 91 ? 7.365 -0.700 11.710 1.00 88.56 91 SER A C 1
ATOM 747 O O . SER A 1 91 ? 7.173 0.465 12.053 1.00 88.56 91 SER A O 1
ATOM 749 N N . ALA A 1 92 ? 7.170 -1.724 12.541 1.00 85.25 92 ALA A N 1
ATOM 750 C CA . ALA A 1 92 ? 6.636 -1.562 13.893 1.00 85.25 92 ALA A CA 1
ATOM 751 C C . ALA A 1 92 ? 7.476 -0.605 14.763 1.00 85.25 92 ALA A C 1
ATOM 753 O O . ALA A 1 92 ? 6.924 0.058 15.635 1.00 85.25 92 ALA A O 1
ATOM 754 N N . GLU A 1 93 ? 8.781 -0.509 14.498 1.00 86.38 93 GLU A N 1
ATOM 755 C CA . GLU A 1 93 ? 9.717 0.363 15.220 1.00 86.38 93 GLU A CA 1
ATOM 756 C C . GLU A 1 93 ? 9.584 1.842 14.820 1.00 86.38 93 GLU A C 1
ATOM 758 O O . GLU A 1 93 ? 9.769 2.733 15.645 1.00 86.38 93 GLU A O 1
ATOM 763 N N . ASN A 1 94 ? 9.224 2.105 13.561 1.00 88.50 94 ASN A N 1
ATOM 764 C CA . ASN A 1 94 ? 9.166 3.449 12.977 1.00 88.50 94 ASN A CA 1
ATOM 765 C C . ASN A 1 94 ? 7.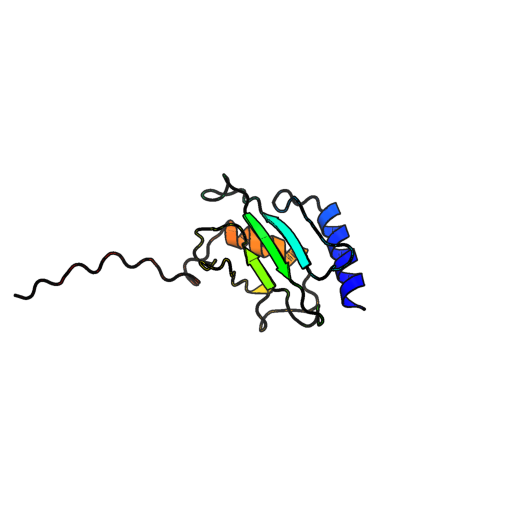732 3.965 12.791 1.00 88.50 94 ASN A C 1
ATOM 767 O O . ASN A 1 94 ? 7.531 5.145 12.486 1.00 88.50 94 ASN A O 1
ATOM 771 N N . TRP A 1 95 ? 6.732 3.095 12.955 1.00 91.44 95 TRP A N 1
ATOM 772 C CA . TRP A 1 95 ? 5.331 3.428 12.760 1.00 91.44 95 TRP A CA 1
ATOM 773 C C . TRP A 1 95 ? 4.876 4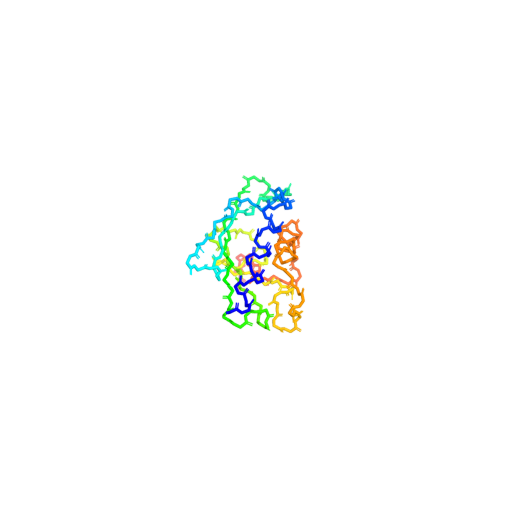.485 13.763 1.00 91.44 95 TRP A C 1
ATOM 775 O O . TRP A 1 95 ? 4.992 4.332 14.980 1.00 91.44 95 TRP A O 1
ATOM 785 N N . LYS A 1 96 ? 4.282 5.557 13.240 1.00 91.88 96 LYS A N 1
ATOM 786 C CA . LYS A 1 96 ? 3.668 6.610 14.044 1.00 91.88 96 LYS A CA 1
ATOM 787 C C . LYS A 1 96 ? 2.168 6.608 13.771 1.00 91.88 96 LYS A C 1
ATOM 789 O O . LYS A 1 96 ? 1.776 6.698 12.613 1.00 91.88 96 LYS A O 1
ATOM 794 N N . PRO A 1 97 ? 1.299 6.643 14.795 1.00 89.88 97 PRO A N 1
ATOM 795 C CA . PRO A 1 97 ? -0.146 6.756 14.583 1.00 89.88 97 PRO A CA 1
ATOM 796 C C . PRO A 1 97 ? -0.578 8.042 13.866 1.00 89.88 97 PRO A C 1
ATOM 798 O O . PRO A 1 97 ? -1.721 8.156 13.432 1.00 89.88 97 PRO A O 1
ATOM 801 N N . ALA A 1 98 ? 0.302 9.039 13.761 1.00 90.88 98 ALA A N 1
ATOM 802 C CA . ALA A 1 98 ? 0.082 10.247 12.969 1.00 90.88 98 ALA A CA 1
ATOM 803 C C . ALA A 1 98 ? 0.306 10.031 11.460 1.00 90.88 98 ALA A C 1
ATOM 805 O O . ALA A 1 98 ? -0.187 10.828 10.664 1.00 90.88 98 ALA A O 1
ATOM 806 N N . THR A 1 99 ? 1.004 8.961 11.071 1.00 91.38 99 THR A N 1
ATOM 807 C CA . THR A 1 99 ? 1.224 8.585 9.674 1.00 91.38 99 THR A CA 1
ATOM 808 C C . THR A 1 99 ? -0.107 8.257 9.011 1.00 91.38 99 THR A C 1
ATOM 810 O O . THR A 1 99 ? -0.985 7.621 9.601 1.00 91.38 99 THR A O 1
ATOM 813 N N . LYS A 1 100 ? -0.268 8.735 7.783 1.00 90.81 100 LYS A N 1
ATOM 814 C CA . LYS A 1 100 ? -1.460 8.541 6.964 1.00 90.81 100 LYS A CA 1
ATOM 815 C C . LYS A 1 100 ? -1.173 7.568 5.820 1.00 90.81 100 LYS A C 1
ATOM 817 O O . LYS A 1 100 ? -0.026 7.368 5.424 1.00 90.81 100 LYS A O 1
ATOM 822 N N . THR A 1 101 ? -2.230 6.982 5.278 1.00 90.31 101 THR A N 1
ATOM 823 C CA . THR A 1 101 ? -2.168 5.991 4.200 1.00 90.31 101 THR A CA 1
ATOM 824 C C . THR A 1 101 ? -1.610 6.585 2.906 1.00 90.31 101 THR A C 1
ATOM 826 O O . THR A 1 101 ? -0.881 5.903 2.194 1.00 90.31 101 THR A O 1
ATOM 829 N N . ASP A 1 102 ? -1.880 7.862 2.623 1.00 89.88 102 ASP A N 1
ATOM 830 C CA . ASP A 1 102 ? -1.311 8.585 1.478 1.00 89.88 102 ASP A CA 1
ATOM 831 C C . ASP A 1 102 ? 0.226 8.599 1.522 1.00 89.88 102 ASP A C 1
ATOM 833 O O . ASP A 1 102 ? 0.865 8.253 0.534 1.00 89.88 102 ASP A O 1
ATOM 837 N N . GLN A 1 103 ? 0.824 8.895 2.680 1.00 90.88 103 GLN A N 1
ATOM 838 C CA . GLN A 1 103 ? 2.276 8.885 2.883 1.00 90.88 103 GLN A CA 1
ATOM 839 C C . GLN A 1 103 ? 2.865 7.488 2.695 1.00 90.88 103 GLN A C 1
ATOM 841 O O . GLN A 1 103 ? 3.938 7.341 2.116 1.00 90.88 103 GLN A O 1
ATOM 846 N N . VAL A 1 104 ? 2.155 6.453 3.155 1.00 91.62 104 VAL A N 1
ATOM 847 C CA . VAL A 1 104 ? 2.576 5.061 2.962 1.00 91.62 104 VAL A CA 1
ATOM 848 C C . VAL A 1 104 ? 2.556 4.687 1.477 1.00 91.62 104 VAL A C 1
ATOM 850 O O . VAL A 1 104 ? 3.511 4.089 0.991 1.00 91.62 104 VAL A O 1
ATOM 853 N N . ILE A 1 105 ? 1.500 5.060 0.747 1.00 90.00 105 ILE A N 1
ATOM 854 C CA . ILE A 1 105 ? 1.387 4.810 -0.697 1.00 90.00 105 ILE A CA 1
ATOM 855 C C . ILE A 1 105 ? 2.478 5.568 -1.462 1.00 90.00 105 ILE A C 1
ATOM 857 O O . ILE A 1 105 ? 3.109 4.984 -2.337 1.00 90.00 105 ILE A O 1
ATOM 861 N N . GLN A 1 106 ? 2.740 6.833 -1.118 1.00 89.00 106 GLN A N 1
ATOM 862 C CA . GLN A 1 106 ? 3.822 7.618 -1.723 1.00 89.00 106 GLN A CA 1
ATOM 863 C C . GLN A 1 106 ? 5.187 6.968 -1.476 1.00 89.00 106 GLN A C 1
ATOM 865 O O . GLN A 1 106 ? 5.907 6.695 -2.428 1.00 89.00 106 GLN A O 1
ATOM 870 N N . SER A 1 107 ? 5.487 6.592 -0.230 1.00 90.69 107 SER A N 1
ATOM 871 C CA . SER A 1 107 ? 6.731 5.891 0.109 1.00 90.69 107 SER A CA 1
ATOM 872 C C . SER A 1 107 ? 6.874 4.554 -0.628 1.00 90.69 107 SER A C 1
ATOM 874 O O . SER A 1 107 ? 7.982 4.175 -0.999 1.00 90.69 107 SER A O 1
ATOM 876 N N . LEU A 1 108 ? 5.768 3.846 -0.876 1.00 89.94 108 LEU A N 1
ATOM 877 C CA . LEU A 1 108 ? 5.771 2.624 -1.673 1.00 89.94 108 LEU A CA 1
ATOM 878 C C . LEU A 1 108 ? 6.095 2.887 -3.147 1.00 89.94 108 LEU A C 1
ATOM 880 O O . LEU A 1 108 ? 6.886 2.157 -3.735 1.00 89.94 108 LEU A O 1
ATOM 884 N N . ILE A 1 109 ? 5.481 3.909 -3.746 1.00 88.38 109 ILE A N 1
ATOM 885 C CA . ILE A 1 109 ? 5.751 4.320 -5.130 1.00 88.38 109 ILE A CA 1
ATOM 886 C C . ILE A 1 109 ? 7.212 4.758 -5.269 1.00 88.38 109 ILE A C 1
ATOM 888 O O . ILE A 1 109 ? 7.879 4.350 -6.219 1.00 88.38 109 ILE A O 1
ATOM 892 N N . ASP A 1 110 ? 7.719 5.531 -4.308 1.00 88.31 110 ASP A N 1
ATOM 893 C CA . ASP A 1 110 ? 9.113 5.965 -4.269 1.00 88.31 110 ASP A CA 1
ATOM 894 C C . ASP A 1 110 ? 10.063 4.770 -4.198 1.00 88.31 110 ASP A C 1
ATOM 896 O O . ASP A 1 110 ? 10.993 4.710 -4.996 1.00 88.31 110 ASP A O 1
ATOM 900 N N . LEU A 1 111 ? 9.786 3.777 -3.345 1.00 87.06 111 LEU A N 1
ATOM 901 C CA . LEU A 1 111 ? 10.579 2.546 -3.258 1.00 87.06 111 LEU A CA 1
ATOM 902 C C . LEU A 1 111 ? 10.569 1.754 -4.575 1.00 87.06 111 LEU A C 1
ATOM 904 O O . LEU A 1 111 ? 11.603 1.248 -4.996 1.00 87.06 111 LEU A O 1
ATOM 908 N N . VAL A 1 112 ? 9.415 1.657 -5.247 1.00 85.38 112 VAL A N 1
ATOM 909 C CA . VAL A 1 112 ? 9.306 0.969 -6.549 1.00 85.38 112 VAL A CA 1
ATOM 910 C C . VAL A 1 112 ? 10.076 1.717 -7.645 1.00 85.38 112 VAL A C 1
ATOM 912 O O . VAL A 1 112 ? 10.659 1.098 -8.537 1.00 85.38 112 VAL A O 1
ATOM 915 N N . ASN A 1 113 ? 10.093 3.049 -7.586 1.00 83.62 113 ASN A N 1
ATOM 916 C CA . ASN A 1 113 ? 10.826 3.904 -8.520 1.00 83.62 113 ASN A CA 1
ATOM 917 C C . ASN A 1 113 ? 12.333 3.980 -8.210 1.00 83.62 113 ASN A C 1
ATOM 919 O O . ASN A 1 113 ? 13.125 4.255 -9.114 1.00 83.62 113 ASN A O 1
ATOM 923 N N . HIS A 1 114 ? 12.723 3.767 -6.953 1.00 82.62 114 HIS A N 1
ATOM 924 C CA . HIS A 1 114 ? 14.089 3.832 -6.438 1.00 82.62 114 HIS A CA 1
ATOM 925 C C . HIS A 1 114 ? 14.392 2.583 -5.600 1.00 82.62 114 HIS A C 1
ATOM 927 O O . HIS A 1 114 ? 14.345 2.640 -4.371 1.00 82.62 114 HIS A O 1
ATOM 933 N N . PRO A 1 115 ? 14.708 1.451 -6.253 1.00 77.06 115 PRO A N 1
ATOM 934 C CA . PRO A 1 115 ? 15.018 0.224 -5.539 1.00 77.06 115 PRO A CA 1
ATOM 935 C C . PRO A 1 115 ? 16.249 0.413 -4.647 1.00 77.06 115 PRO A C 1
ATOM 937 O O . PRO A 1 115 ? 17.244 0.987 -5.089 1.00 77.06 115 PRO A O 1
ATOM 940 N N . GLU A 1 116 ? 16.204 -0.111 -3.424 1.00 76.00 116 GLU A N 1
ATOM 941 C CA . GLU A 1 116 ? 17.307 -0.056 -2.458 1.00 76.00 116 GLU A CA 1
ATOM 942 C C . GLU A 1 116 ? 18.028 -1.419 -2.428 1.00 76.00 116 GLU A C 1
ATOM 944 O O . GLU A 1 116 ? 17.621 -2.315 -1.681 1.00 76.00 116 GLU A O 1
ATOM 949 N N . PRO A 1 117 ? 19.077 -1.634 -3.249 1.00 64.50 117 PRO A N 1
ATOM 950 C CA . PRO A 1 117 ? 19.769 -2.923 -3.349 1.00 64.50 117 PRO A CA 1
ATOM 951 C C . PRO A 1 117 ? 20.585 -3.279 -2.098 1.00 64.50 117 PRO A C 1
ATOM 953 O O . PRO A 1 117 ? 20.999 -4.424 -1.954 1.00 64.50 117 PRO A O 1
ATOM 956 N N . GLU A 1 118 ? 20.814 -2.313 -1.205 1.00 62.12 118 GLU A N 1
ATOM 957 C CA . GLU A 1 118 ? 21.595 -2.458 0.033 1.00 62.12 118 GLU A CA 1
ATOM 958 C C . GLU A 1 118 ? 20.798 -3.160 1.149 1.00 62.12 118 GLU A C 1
ATOM 960 O O . GLU A 1 118 ? 21.375 -3.760 2.055 1.00 62.12 118 GLU A O 1
ATOM 965 N N . HIS A 1 119 ? 19.464 -3.156 1.036 1.00 64.88 119 HIS A N 1
ATOM 966 C CA . HIS A 1 119 ? 18.535 -3.847 1.934 1.00 64.88 119 HIS A CA 1
ATOM 967 C C . HIS A 1 119 ? 17.587 -4.768 1.149 1.00 64.88 119 HIS A C 1
ATOM 969 O O . HIS A 1 119 ? 16.365 -4.562 1.139 1.00 64.88 119 HIS A O 1
ATOM 975 N N . PRO A 1 120 ? 18.122 -5.778 0.441 1.00 60.84 120 PRO A N 1
ATOM 976 C CA . PRO A 1 120 ? 17.308 -6.583 -0.442 1.00 60.84 120 PRO A CA 1
ATOM 977 C C . PRO A 1 120 ? 16.498 -7.595 0.383 1.00 60.84 120 PRO A C 1
ATOM 979 O O . PRO A 1 120 ? 17.025 -8.310 1.234 1.00 60.84 120 PRO A O 1
ATOM 982 N N . LEU A 1 121 ? 15.190 -7.658 0.129 1.00 63.88 121 LEU A N 1
ATOM 983 C CA . LEU A 1 121 ? 14.322 -8.711 0.668 1.00 63.88 121 LEU A CA 1
ATOM 984 C C . LEU A 1 121 ? 14.485 -10.023 -0.098 1.00 63.88 121 LEU A C 1
ATOM 986 O O . LEU A 1 121 ? 14.210 -11.089 0.449 1.00 63.88 121 LEU A O 1
ATOM 990 N N . ARG A 1 122 ? 14.941 -9.953 -1.352 1.00 53.50 122 ARG A N 1
ATOM 991 C CA . ARG A 1 122 ? 15.381 -11.126 -2.106 1.00 53.50 122 ARG A CA 1
ATOM 992 C C . ARG A 1 122 ? 16.898 -11.251 -2.040 1.00 53.50 122 ARG A C 1
ATOM 994 O O . ARG A 1 122 ? 17.569 -10.291 -2.404 1.00 53.50 122 ARG A O 1
ATOM 1001 N N . PRO A 1 123 ? 17.465 -12.407 -1.662 1.00 47.25 123 PRO A N 1
ATOM 1002 C CA . PRO A 1 123 ? 18.884 -12.630 -1.896 1.00 47.25 123 PRO A CA 1
ATOM 1003 C C . PRO A 1 123 ? 19.177 -12.482 -3.402 1.00 47.25 123 PRO A C 1
ATOM 1005 O O . PRO A 1 123 ? 18.318 -12.840 -4.220 1.00 47.25 123 PRO A O 1
ATOM 1008 N N . PRO A 1 124 ? 20.340 -11.926 -3.796 1.00 47.38 124 PRO A N 1
ATOM 1009 C CA . PRO A 1 124 ? 20.751 -11.959 -5.192 1.00 47.38 124 PRO A CA 1
ATOM 1010 C C . PRO A 1 124 ? 20.698 -13.413 -5.667 1.00 47.38 124 PRO A C 1
ATOM 1012 O O . PRO A 1 124 ? 21.126 -14.309 -4.943 1.00 47.38 124 PRO A O 1
ATOM 1015 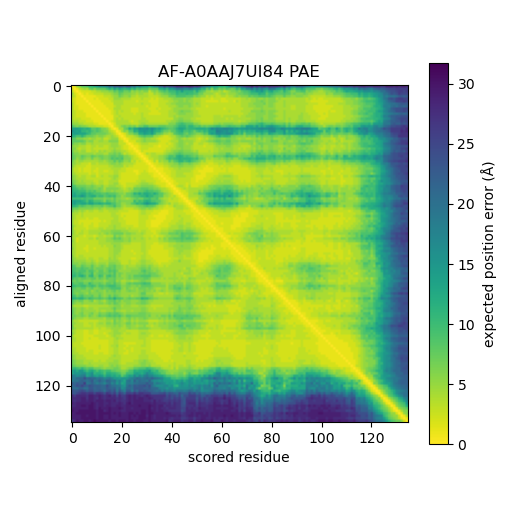N N . CYS A 1 125 ? 20.139 -13.659 -6.858 1.00 47.69 125 CYS A N 1
ATOM 1016 C CA . CYS A 1 125 ? 20.333 -14.945 -7.521 1.00 47.69 125 CYS A CA 1
ATOM 1017 C C . CYS A 1 125 ? 21.844 -15.161 -7.622 1.00 47.69 125 CYS A C 1
ATOM 1019 O O . CYS A 1 125 ? 22.495 -14.484 -8.420 1.00 47.69 125 CYS A O 1
ATOM 1021 N N . ASP A 1 126 ? 22.398 -16.049 -6.798 1.00 43.22 126 ASP A N 1
ATOM 1022 C CA . ASP A 1 126 ? 23.782 -16.474 -6.942 1.00 43.22 126 ASP A CA 1
ATOM 1023 C C . ASP A 1 126 ? 23.985 -16.935 -8.396 1.00 43.22 126 ASP A C 1
ATOM 1025 O O . A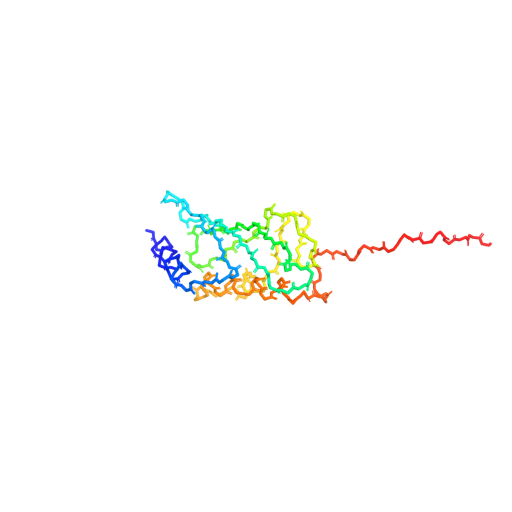SP A 1 126 ? 23.157 -17.696 -8.920 1.00 43.22 126 ASP A O 1
ATOM 1029 N N . PRO A 1 127 ? 25.045 -16.485 -9.093 1.00 51.16 127 PRO A N 1
ATOM 1030 C CA . PRO A 1 127 ? 25.434 -17.145 -10.328 1.00 51.16 127 PRO A CA 1
ATOM 1031 C C . PRO A 1 127 ? 25.691 -18.629 -10.018 1.00 51.16 127 PRO A C 1
ATOM 1033 O O . PRO A 1 127 ? 26.119 -18.950 -8.904 1.00 51.16 127 PRO A O 1
ATOM 1036 N N . PRO A 1 128 ? 25.428 -19.551 -10.965 1.00 49.78 128 PRO A N 1
ATOM 1037 C CA . PRO A 1 128 ? 25.664 -20.969 -10.738 1.00 49.78 128 PRO A CA 1
ATOM 1038 C C . PRO A 1 128 ? 27.101 -21.147 -10.258 1.00 49.78 128 PRO A C 1
ATOM 1040 O O . PRO A 1 128 ? 28.039 -20.734 -10.940 1.00 49.78 128 PRO A O 1
ATOM 1043 N N . VAL A 1 129 ? 27.244 -21.714 -9.057 1.00 54.97 129 VAL A N 1
ATOM 1044 C CA . VAL A 1 129 ? 28.523 -22.094 -8.464 1.00 54.97 129 VAL A CA 1
ATOM 1045 C C . VAL A 1 129 ? 29.283 -22.862 -9.539 1.00 54.97 129 VAL A C 1
ATOM 1047 O O . VAL A 1 129 ? 28.877 -23.964 -9.915 1.00 54.97 129 VAL A O 1
ATOM 1050 N N . THR A 1 130 ? 30.331 -22.263 -10.103 1.00 60.41 130 THR A N 1
ATOM 1051 C CA . THR A 1 130 ? 31.197 -22.987 -11.027 1.00 60.41 130 THR A CA 1
ATOM 1052 C C . THR A 1 130 ? 31.770 -24.169 -10.246 1.00 60.41 130 THR A C 1
ATOM 1054 O O . THR A 1 130 ? 32.256 -23.971 -9.125 1.00 60.41 130 THR A O 1
ATOM 1057 N N . PRO A 1 131 ? 31.678 -25.408 -10.763 1.00 59.75 131 PRO A N 1
ATOM 1058 C CA . PRO A 1 131 ? 32.302 -26.530 -10.092 1.00 59.75 131 PRO A CA 1
ATOM 1059 C C . PRO A 1 131 ? 33.795 -26.218 -9.986 1.00 59.75 131 PRO A C 1
ATOM 1061 O O . PRO A 1 131 ? 34.460 -25.993 -10.995 1.00 59.75 131 PRO A O 1
ATOM 1064 N N . ARG A 1 132 ? 34.317 -26.140 -8.758 1.00 58.50 132 ARG A N 1
ATOM 1065 C CA . ARG A 1 132 ? 35.761 -26.204 -8.544 1.00 58.50 132 ARG A CA 1
ATOM 1066 C C . ARG A 1 132 ? 36.192 -27.594 -8.989 1.00 58.50 132 ARG A C 1
ATOM 1068 O O . ARG A 1 132 ? 35.912 -28.559 -8.283 1.00 58.50 132 ARG A O 1
ATOM 1075 N N . ASP A 1 133 ? 36.833 -27.678 -10.148 1.00 53.81 133 ASP A N 1
ATOM 1076 C CA . ASP A 1 133 ? 37.597 -28.857 -10.541 1.00 53.81 133 ASP A CA 1
ATOM 1077 C C . ASP A 1 133 ? 38.638 -29.158 -9.447 1.00 53.81 133 ASP A C 1
ATOM 1079 O O . ASP A 1 133 ? 39.427 -28.271 -9.098 1.00 53.81 133 ASP A O 1
ATOM 1083 N N . PRO A 1 134 ? 38.646 -30.366 -8.861 1.00 68.38 134 PRO A N 1
ATOM 1084 C CA . PRO A 1 134 ? 39.742 -30.798 -8.014 1.00 68.38 134 PRO A CA 1
ATOM 1085 C C . PRO A 1 134 ? 40.913 -31.247 -8.902 1.00 68.38 134 PRO A C 1
ATOM 1087 O O . PRO A 1 134 ? 40.771 -32.182 -9.692 1.00 68.38 134 PRO A O 1
ATOM 1090 N N . LEU A 1 135 ? 42.055 -30.564 -8.767 1.00 56.25 135 LEU A N 1
ATOM 1091 C CA . LEU A 1 135 ? 43.373 -31.068 -9.172 1.00 56.25 135 LEU A CA 1
ATOM 1092 C C . LEU A 1 135 ? 43.930 -32.006 -8.097 1.00 56.25 135 LEU A C 1
ATOM 1094 O O . LEU A 1 135 ? 43.757 -31.677 -6.899 1.00 56.25 135 LEU A O 1
#

pLDDT: mean 82.56, std 12.21, range [43.22, 93.81]

Mean predicted aligned error: 8.38 Å

Foldseek 3Di:
DVQLVQLVVLVVVVVVVVPVQWADWDADPVCSQKIKIWGQACAPPRNVDIWIKMWGHDPPPPLAFIFMFTPDQDDAQQADRRRGGDQQQRPNVNDDSVDGPVVVVVSVSVCVRPPDNVDGPDDPPPDPDDPPDDD